Protein AF-A0A433KYL2-F1 (afdb_monomer)

pLDDT: mean 79.95, std 13.28, range [42.38, 95.5]

Secondary structure (DSSP, 8-state):
--HHHHHHHHHHH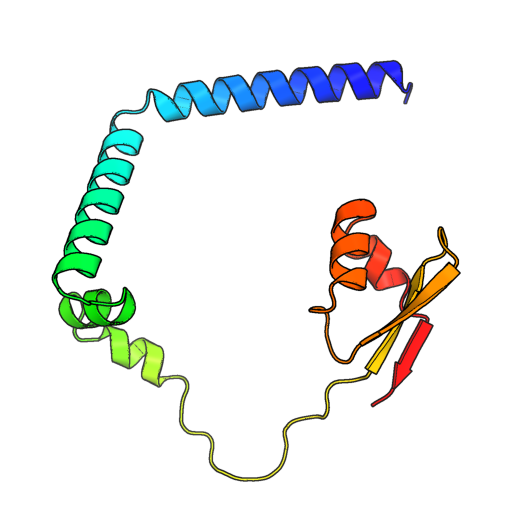HHHHHHHHHHHHT-HHHHHHHHHHHHHHHHHHHTT--HHHHHHHH-TTHHHHHHTT----S-S---PPPEEEEE-TTT--EEEESSS--HHHHHHHHHH-HHHHHHTEEEEE-

InterPro domains:
  IPR035616 MvaT, DNA-binding domain [PF22055] (84-120)
  IPR035616 MvaT, DNA-binding domain [cd16170] (81-122)

Structure (mmCIF, N/CA/C/O backbone):
data_AF-A0A433KYL2-F1
#
_entry.id   AF-A0A433KYL2-F1
#
loop_
_atom_site.group_PDB
_atom_site.id
_atom_site.type_symbol
_atom_site.label_atom_id
_atom_site.label_alt_id
_atom_site.label_comp_id
_atom_site.label_asym_id
_atom_site.label_entity_id
_atom_site.label_seq_id
_atom_site.pdbx_PDB_ins_code
_atom_site.Cartn_x
_atom_site.Cartn_y
_atom_site.Cartn_z
_atom_site.occupancy
_atom_site.B_iso_or_equiv
_atom_site.auth_seq_id
_atom_site.auth_comp_id
_atom_site.auth_asym_id
_atom_site.auth_atom_id
_atom_site.pdbx_PDB_model_num
ATOM 1 N N . MET A 1 1 ? -22.455 -7.048 24.393 1.00 59.34 1 MET A N 1
AT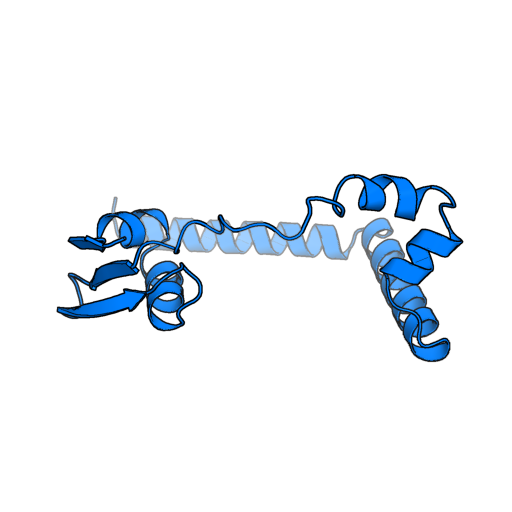OM 2 C CA . MET A 1 1 ? -22.519 -5.567 24.330 1.00 59.34 1 MET A CA 1
ATOM 3 C C . MET A 1 1 ? -23.819 -5.162 23.652 1.00 59.34 1 MET A C 1
ATOM 5 O O . MET A 1 1 ? -24.267 -5.896 22.782 1.00 59.34 1 MET A O 1
ATOM 9 N N . SER A 1 2 ? -24.440 -4.048 24.053 1.00 89.31 2 SER A N 1
ATOM 10 C CA . SER A 1 2 ? -25.682 -3.566 23.426 1.00 89.31 2 SER A CA 1
ATOM 11 C C . SER A 1 2 ? -25.431 -3.117 21.978 1.00 89.31 2 SER A C 1
ATOM 13 O O . SER A 1 2 ? -24.404 -2.500 21.696 1.00 89.31 2 SER A O 1
ATOM 15 N N . ILE A 1 3 ? -26.374 -3.394 21.070 1.00 91.00 3 ILE A N 1
ATOM 16 C CA . ILE A 1 3 ? -26.329 -2.980 19.651 1.00 91.00 3 ILE A CA 1
ATOM 17 C C . ILE A 1 3 ? -26.143 -1.461 19.531 1.00 91.00 3 ILE A C 1
ATOM 19 O O . ILE A 1 3 ? -25.385 -0.981 18.692 1.00 91.00 3 ILE A O 1
ATOM 23 N N . ILE A 1 4 ? -26.778 -0.705 20.428 1.00 90.44 4 ILE A N 1
ATOM 24 C CA . ILE A 1 4 ? -26.666 0.755 20.488 1.00 90.44 4 ILE A CA 1
ATOM 25 C C . ILE A 1 4 ? -25.232 1.175 20.833 1.00 90.44 4 ILE A C 1
ATOM 27 O O . ILE A 1 4 ? -24.692 2.084 20.209 1.00 90.44 4 ILE A O 1
ATOM 31 N N . SER A 1 5 ? -24.588 0.491 21.783 1.00 89.44 5 SER A N 1
ATOM 32 C CA . SER A 1 5 ? -23.192 0.758 22.143 1.00 89.44 5 SER A CA 1
ATOM 33 C C . SER A 1 5 ? -22.253 0.485 20.967 1.00 89.44 5 SER A C 1
ATOM 35 O O . SER A 1 5 ? -21.382 1.303 20.689 1.00 89.44 5 SER A O 1
ATOM 37 N N . ASN A 1 6 ? -22.474 -0.609 20.229 1.00 91.06 6 ASN A N 1
ATOM 38 C CA . ASN A 1 6 ? -21.681 -0.931 19.041 1.00 91.06 6 ASN A CA 1
ATOM 39 C C . ASN A 1 6 ? -21.857 0.119 17.928 1.00 91.06 6 ASN A C 1
ATOM 41 O O . ASN A 1 6 ? -20.876 0.583 17.354 1.00 91.06 6 ASN A O 1
ATOM 45 N N . TYR A 1 7 ? -23.092 0.561 17.672 1.00 93.06 7 TYR A N 1
ATOM 46 C CA . TYR A 1 7 ? -23.377 1.617 16.697 1.00 93.06 7 TYR A CA 1
ATOM 47 C C . TYR A 1 7 ? -22.701 2.950 17.058 1.00 93.06 7 TYR A C 1
ATOM 49 O O . TYR A 1 7 ? -22.120 3.611 16.195 1.00 93.06 7 TYR A O 1
ATOM 57 N N . ILE A 1 8 ? -22.735 3.341 18.337 1.00 94.06 8 ILE A N 1
ATOM 58 C CA . ILE A 1 8 ? -22.078 4.564 18.819 1.00 94.06 8 ILE A CA 1
ATOM 59 C C . ILE A 1 8 ? -20.557 4.463 18.659 1.00 94.06 8 ILE A C 1
ATOM 61 O O . ILE A 1 8 ? -19.937 5.407 18.167 1.00 94.06 8 ILE A O 1
ATOM 65 N N . GLU A 1 9 ? -19.966 3.321 19.010 1.00 93.94 9 GLU A N 1
ATOM 66 C CA . GLU A 1 9 ? -18.530 3.076 18.853 1.00 93.94 9 GLU A CA 1
ATOM 67 C C . GLU A 1 9 ? -18.102 3.168 17.381 1.00 93.94 9 GLU A C 1
ATOM 69 O O . GLU A 1 9 ? -17.178 3.911 17.043 1.00 93.94 9 GLU A O 1
ATOM 74 N N . LYS A 1 10 ? -18.832 2.505 16.475 1.00 94.00 10 LYS A N 1
ATOM 75 C CA . LYS A 1 10 ? -18.576 2.566 15.027 1.00 94.00 10 LYS A CA 1
ATOM 76 C C . LYS A 1 10 ? -18.681 3.993 14.491 1.00 94.00 10 LYS A C 1
ATOM 78 O O . LYS A 1 10 ? -17.839 4.423 13.702 1.00 94.00 10 LYS A O 1
ATOM 83 N N . LYS A 1 11 ? -19.669 4.764 14.954 1.00 94.31 11 LYS A N 1
ATOM 84 C CA . LYS A 1 11 ? -19.830 6.175 14.575 1.00 94.31 11 LYS A CA 1
ATOM 85 C C . LYS A 1 11 ? -18.657 7.038 15.052 1.00 94.31 11 LYS A C 1
ATOM 87 O O . LYS A 1 11 ? -18.219 7.929 14.325 1.00 94.31 11 LYS A O 1
ATOM 92 N N . GLN A 1 12 ? -18.127 6.777 16.247 1.00 93.69 12 GLN A N 1
ATOM 93 C CA . GLN A 1 12 ? -16.939 7.467 16.758 1.00 93.69 12 GLN A CA 1
ATOM 94 C C . GLN A 1 12 ? -15.676 7.100 15.970 1.00 93.69 12 GLN A C 1
ATOM 96 O O . GLN A 1 12 ? -14.906 7.993 15.618 1.00 93.69 12 GLN A O 1
ATOM 101 N N . GLN A 1 13 ? -15.489 5.820 15.636 1.00 93.94 13 GLN A N 1
ATOM 102 C CA . GLN A 1 13 ? -14.373 5.358 14.802 1.00 93.94 13 GLN A CA 1
ATOM 103 C C . GLN A 1 13 ? -14.388 6.016 13.420 1.00 93.94 13 GLN A C 1
ATOM 105 O O . GLN A 1 13 ? -13.358 6.509 12.966 1.00 93.94 13 GLN A O 1
ATOM 110 N N . LEU A 1 14 ? -15.560 6.098 12.785 1.00 95.50 14 LEU A N 1
ATOM 111 C CA . LEU A 1 14 ? -15.717 6.754 11.486 1.00 95.50 14 LEU A CA 1
ATOM 112 C C . LEU A 1 14 ? -15.315 8.232 11.570 1.00 95.50 14 LEU A C 1
ATOM 114 O O . LEU A 1 14 ? -14.524 8.708 10.760 1.00 95.50 14 LEU A O 1
ATOM 118 N N . LYS A 1 15 ? -15.775 8.938 12.610 1.00 94.69 15 LYS A N 1
ATOM 119 C CA . LYS A 1 15 ? -15.404 10.340 12.838 1.00 94.69 15 LYS A CA 1
ATOM 120 C C . LYS A 1 15 ? -13.895 10.517 13.045 1.00 94.69 15 LYS A C 1
ATOM 122 O O . LYS A 1 15 ? -13.327 11.484 12.544 1.00 94.69 15 LYS A O 1
ATOM 127 N N . LYS A 1 16 ? -13.246 9.593 13.759 1.00 92.88 16 LYS A N 1
ATOM 128 C CA . LYS A 1 16 ? -11.795 9.615 13.981 1.00 92.88 16 LYS A CA 1
ATOM 129 C C . LYS A 1 16 ? -11.024 9.425 12.672 1.00 92.88 16 LYS A C 1
ATOM 131 O O . LYS A 1 16 ? -10.177 10.252 12.355 1.00 92.88 16 LYS A O 1
ATOM 136 N N . LEU A 1 17 ? -11.374 8.407 11.885 1.00 93.44 17 LEU A N 1
ATOM 137 C CA . LEU A 1 17 ? -10.758 8.154 10.577 1.00 93.44 17 LEU A CA 1
ATOM 138 C C . LEU A 1 17 ? -10.934 9.340 9.625 1.00 93.44 17 LEU A C 1
ATOM 140 O O . LEU A 1 17 ? -10.011 9.703 8.904 1.00 93.44 17 LEU A O 1
ATOM 144 N N . GLN A 1 18 ? -12.102 9.982 9.646 1.00 91.06 18 GLN A N 1
ATOM 145 C CA . GLN A 1 18 ? -12.356 11.160 8.824 1.00 91.06 18 GLN A CA 1
ATOM 146 C C . GLN A 1 18 ? -11.461 12.346 9.220 1.00 91.06 18 GLN A C 1
ATOM 148 O O . GLN A 1 18 ? -10.947 13.039 8.344 1.00 91.06 18 GLN A O 1
ATOM 153 N N . ALA A 1 19 ? -11.233 12.556 10.520 1.00 91.00 19 ALA A N 1
ATOM 154 C CA . ALA A 1 19 ? -10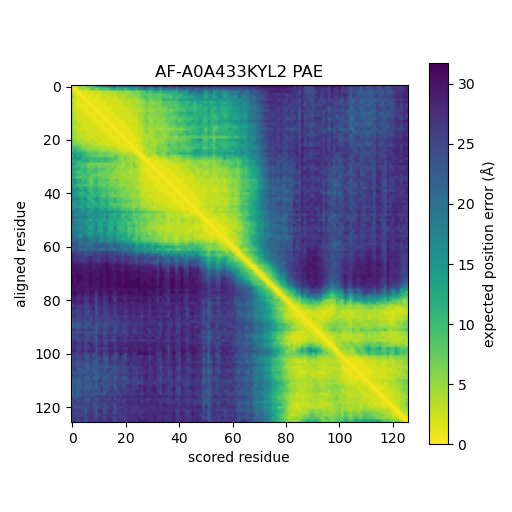.309 13.580 11.004 1.00 91.00 19 ALA A CA 1
ATOM 155 C C . ALA A 1 19 ? -8.849 13.266 10.630 1.00 91.00 19 ALA A C 1
ATOM 157 O O . ALA A 1 19 ? -8.122 14.162 10.208 1.00 91.00 19 ALA A O 1
ATOM 158 N N . GLU A 1 20 ? -8.430 12.001 10.727 1.00 88.56 20 GLU A N 1
ATOM 159 C CA . GLU A 1 20 ? -7.096 11.556 10.298 1.00 88.56 20 GLU A CA 1
ATOM 160 C C . GLU A 1 20 ? -6.884 11.770 8.792 1.00 88.56 20 GLU A C 1
ATOM 162 O O . GLU A 1 20 ? -5.851 12.301 8.387 1.00 88.56 20 GLU A O 1
ATOM 167 N N . LEU A 1 21 ? -7.883 11.453 7.961 1.00 86.38 21 LEU A N 1
ATOM 168 C CA . LEU A 1 21 ? -7.834 11.721 6.521 1.00 86.38 21 LEU A CA 1
ATOM 169 C C . LEU A 1 21 ? -7.723 13.216 6.211 1.00 86.38 21 LEU A C 1
ATOM 171 O O . LEU A 1 21 ? -6.930 13.597 5.355 1.00 86.38 21 LEU A O 1
ATOM 175 N N . GLN A 1 22 ? -8.470 14.073 6.913 1.00 85.25 22 GLN A N 1
ATOM 176 C CA . GLN A 1 22 ? -8.357 15.525 6.737 1.00 85.25 22 GLN A CA 1
ATOM 177 C C . GLN A 1 22 ? -6.985 16.057 7.167 1.00 85.25 22 GLN A C 1
ATOM 179 O O . GLN A 1 22 ? -6.433 16.936 6.507 1.00 85.25 22 GLN A O 1
ATOM 184 N N . ALA A 1 23 ? -6.414 15.523 8.248 1.00 85.00 23 ALA A N 1
ATOM 185 C CA . ALA A 1 23 ? -5.067 15.881 8.678 1.00 85.00 23 ALA A CA 1
ATOM 186 C C . ALA A 1 23 ? -4.016 15.474 7.633 1.00 85.00 23 ALA A C 1
ATOM 188 O O . ALA A 1 23 ? -3.148 16.278 7.297 1.00 85.00 23 ALA A O 1
ATOM 189 N N . LEU A 1 24 ? -4.138 14.270 7.064 1.00 79.50 24 LEU A N 1
ATOM 190 C CA . LEU A 1 24 ? -3.276 13.801 5.979 1.00 79.50 24 LEU A CA 1
ATOM 191 C C . LEU A 1 24 ? -3.43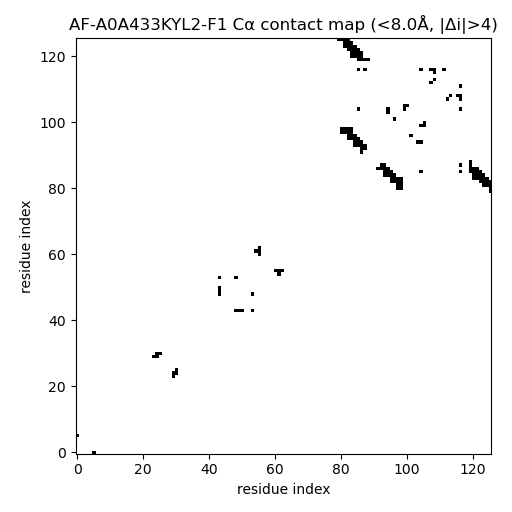7 14.647 4.710 1.00 79.50 24 LEU A C 1
ATOM 193 O O . LEU A 1 24 ? -2.441 15.020 4.104 1.00 79.50 24 LEU A O 1
ATOM 197 N N . GLN A 1 25 ? -4.663 15.018 4.337 1.00 76.94 25 GLN A N 1
ATOM 198 C CA . GLN A 1 25 ? -4.933 15.844 3.154 1.00 76.94 25 GLN A CA 1
ATOM 199 C C . GLN A 1 25 ? -4.309 17.249 3.244 1.00 76.94 25 GLN A C 1
ATOM 201 O O . GLN A 1 25 ? -3.924 17.823 2.223 1.00 76.94 25 GLN A O 1
ATOM 206 N N . ASN A 1 26 ? -4.196 17.796 4.457 1.00 77.81 26 ASN A N 1
ATOM 207 C CA . ASN A 1 26 ? -3.539 19.079 4.711 1.00 77.81 26 ASN A CA 1
ATOM 208 C C . ASN A 1 26 ? -2.011 18.964 4.831 1.00 77.81 26 ASN A C 1
ATOM 210 O O . ASN A 1 26 ? -1.332 19.987 4.947 1.00 77.81 26 ASN A O 1
ATOM 214 N N . ASN A 1 27 ? -1.455 17.749 4.810 1.00 88.81 27 ASN A N 1
ATOM 215 C CA . ASN A 1 27 ? -0.015 17.564 4.814 1.00 88.81 27 ASN A CA 1
ATOM 216 C C . ASN A 1 27 ? 0.558 17.927 3.433 1.00 88.81 27 ASN A C 1
ATOM 218 O O . ASN A 1 27 ? 0.255 17.289 2.424 1.00 88.81 27 ASN A O 1
ATOM 222 N N . LYS A 1 28 ? 1.417 18.950 3.403 1.00 83.19 28 LYS A N 1
ATOM 223 C CA . LYS A 1 28 ? 2.100 19.408 2.187 1.00 83.19 28 LYS A CA 1
ATOM 224 C C . LYS A 1 28 ? 2.999 18.332 1.577 1.00 83.19 28 LYS A C 1
ATOM 226 O O . LYS A 1 28 ? 3.079 18.264 0.357 1.00 83.19 28 LYS A O 1
ATOM 231 N N . GLU A 1 29 ? 3.617 17.474 2.390 1.00 86.75 29 GLU A N 1
ATOM 232 C CA . GLU A 1 29 ? 4.425 16.354 1.888 1.00 86.75 29 GLU A CA 1
ATOM 233 C C . GLU A 1 29 ? 3.556 15.361 1.107 1.00 86.75 29 GLU A C 1
ATOM 235 O O . GLU A 1 29 ? 3.926 14.943 0.016 1.00 86.75 29 GLU A O 1
ATOM 240 N N . LEU A 1 30 ? 2.345 15.053 1.594 1.00 82.50 30 LEU A N 1
ATOM 241 C CA . LEU A 1 30 ? 1.424 14.166 0.875 1.00 82.50 30 LEU A CA 1
ATOM 242 C C . LEU A 1 30 ? 1.000 14.765 -0.471 1.00 82.50 30 LEU A C 1
ATOM 244 O O . LEU A 1 30 ? 0.900 14.048 -1.464 1.00 82.50 30 LEU A O 1
ATOM 248 N N . GLN A 1 31 ? 0.747 16.074 -0.512 1.00 83.94 31 GLN A N 1
ATOM 249 C CA . GLN A 1 31 ? 0.404 16.767 -1.755 1.00 83.94 31 GLN A CA 1
ATOM 250 C C . GLN A 1 31 ? 1.556 16.714 -2.767 1.00 83.94 31 GLN A C 1
ATOM 252 O O . GLN A 1 31 ? 1.311 16.455 -3.942 1.00 83.94 31 GLN A O 1
ATOM 257 N N . GLN A 1 32 ? 2.798 16.895 -2.311 1.00 89.31 32 GLN A N 1
ATOM 258 C CA . GLN A 1 32 ? 3.990 16.787 -3.157 1.00 89.31 32 GLN A CA 1
ATOM 259 C C . GLN A 1 32 ? 4.193 15.365 -3.695 1.00 89.31 32 GLN A C 1
ATOM 261 O O . GLN A 1 32 ? 4.439 15.198 -4.887 1.00 89.31 32 GLN A O 1
ATOM 266 N N . GLU A 1 33 ? 4.021 14.338 -2.860 1.00 89.56 33 GLU A N 1
ATOM 267 C CA . GLU A 1 33 ? 4.108 12.932 -3.281 1.00 89.56 33 GLU A CA 1
ATOM 268 C C . GLU A 1 33 ? 3.028 12.565 -4.313 1.00 89.56 33 GLU A C 1
ATOM 270 O O . GLU A 1 33 ? 3.292 11.855 -5.288 1.00 89.56 33 GLU A O 1
ATOM 275 N N . LEU A 1 34 ? 1.801 13.071 -4.137 1.00 88.19 34 LEU A N 1
ATOM 276 C CA . LEU A 1 34 ? 0.719 12.883 -5.106 1.00 88.19 34 LEU A CA 1
ATOM 277 C C . LEU A 1 34 ? 1.017 13.582 -6.436 1.00 88.19 34 LEU A C 1
ATOM 279 O O . LEU A 1 34 ? 0.833 12.974 -7.489 1.00 88.19 34 LEU A O 1
ATOM 283 N N . GLU A 1 35 ? 1.507 14.822 -6.397 1.00 91.94 35 GLU A N 1
ATOM 284 C CA . GLU A 1 35 ? 1.892 15.556 -7.604 1.00 91.94 35 GLU A CA 1
ATOM 285 C C . GLU A 1 35 ? 3.028 14.846 -8.350 1.00 91.94 35 GLU A C 1
ATOM 287 O O . GLU A 1 35 ? 2.937 14.647 -9.563 1.00 91.94 35 GLU A O 1
ATOM 292 N N . PHE A 1 36 ? 4.054 14.388 -7.629 1.00 93.62 36 PHE A N 1
ATOM 293 C CA . PHE A 1 36 ? 5.145 13.602 -8.199 1.00 93.62 36 PHE A CA 1
ATOM 294 C C . PHE A 1 36 ? 4.627 12.326 -8.872 1.00 93.62 36 PHE A C 1
ATOM 296 O O . PHE A 1 36 ? 4.977 12.043 -10.020 1.00 93.62 36 PHE A O 1
ATOM 303 N N . LYS A 1 37 ? 3.747 11.574 -8.199 1.00 91.31 37 LYS A N 1
ATOM 304 C CA . LYS A 1 37 ? 3.126 10.368 -8.761 1.00 91.31 37 LYS A CA 1
ATOM 305 C C . LYS A 1 37 ? 2.350 10.674 -10.044 1.00 91.31 37 LYS A C 1
ATOM 307 O O . LYS A 1 37 ? 2.476 9.928 -11.016 1.00 91.31 37 LYS A O 1
ATOM 312 N N . ASP A 1 38 ? 1.548 11.734 -10.054 1.00 91.25 38 ASP A N 1
ATOM 313 C CA . ASP A 1 38 ? 0.741 12.110 -11.216 1.00 91.25 38 ASP A CA 1
ATOM 314 C C . ASP A 1 38 ? 1.617 12.558 -12.392 1.00 91.25 38 ASP A C 1
ATOM 316 O O . ASP A 1 38 ? 1.374 12.159 -13.535 1.00 91.25 38 ASP A O 1
ATOM 320 N N . GLN A 1 39 ? 2.667 13.339 -12.130 1.00 93.56 39 GLN A N 1
ATOM 321 C CA . GLN A 1 39 ? 3.645 13.737 -13.144 1.00 93.56 39 GLN A CA 1
ATOM 322 C C . GLN A 1 39 ? 4.396 12.526 -13.707 1.00 93.56 39 GLN A C 1
ATOM 324 O O . GLN A 1 39 ? 4.507 12.389 -14.926 1.00 93.56 39 GLN A O 1
ATOM 329 N N . LEU A 1 40 ? 4.841 11.607 -12.847 1.00 91.62 40 LEU A N 1
ATOM 330 C CA . LEU A 1 40 ? 5.502 10.374 -13.266 1.00 91.62 40 LEU A CA 1
ATOM 331 C C . LEU A 1 40 ? 4.571 9.502 -14.116 1.00 91.62 40 LEU A C 1
ATOM 333 O O . LEU A 1 40 ? 4.986 9.007 -15.158 1.00 91.62 40 LEU A O 1
ATOM 337 N N . ALA A 1 41 ? 3.305 9.342 -13.723 1.00 89.12 41 ALA A N 1
ATOM 338 C CA . ALA A 1 41 ? 2.329 8.568 -14.488 1.00 89.12 41 ALA A CA 1
ATOM 339 C C . ALA A 1 41 ? 2.055 9.177 -15.875 1.00 89.12 41 ALA A C 1
ATOM 341 O O . ALA A 1 41 ? 1.939 8.444 -16.863 1.00 89.12 41 ALA A O 1
ATOM 342 N N . ARG A 1 42 ? 1.991 10.512 -15.971 1.00 92.56 42 ARG A N 1
ATOM 343 C CA . ARG A 1 42 ? 1.888 11.220 -17.257 1.00 92.56 42 ARG A CA 1
ATOM 344 C C . ARG A 1 42 ? 3.118 10.977 -18.122 1.00 92.56 42 ARG A C 1
ATOM 346 O O . ARG A 1 42 ? 2.955 10.572 -19.267 1.00 92.56 42 ARG A O 1
ATOM 353 N N . LEU A 1 43 ? 4.316 11.128 -17.557 1.00 92.75 43 LEU A N 1
ATOM 354 C CA . LEU A 1 43 ? 5.578 10.883 -18.256 1.00 92.75 43 LEU A CA 1
ATOM 355 C C . LEU A 1 43 ? 5.665 9.433 -18.754 1.00 92.75 43 LEU A C 1
ATOM 357 O O . LEU A 1 43 ? 5.985 9.169 -19.908 1.00 92.75 43 LEU A O 1
ATOM 361 N N . MET A 1 44 ? 5.303 8.472 -17.909 1.00 91.50 44 MET A N 1
ATOM 362 C CA . MET A 1 44 ? 5.235 7.063 -18.286 1.00 91.50 44 MET A CA 1
ATOM 363 C C . MET A 1 44 ? 4.275 6.821 -19.453 1.00 91.50 44 MET A C 1
ATOM 365 O O . MET A 1 44 ? 4.595 6.062 -20.361 1.00 91.50 44 MET A O 1
ATOM 369 N N . THR A 1 45 ? 3.119 7.483 -19.454 1.00 92.25 45 THR A N 1
ATOM 370 C CA . THR A 1 45 ? 2.127 7.350 -20.528 1.00 92.25 45 THR A CA 1
ATOM 371 C C . THR A 1 45 ? 2.619 7.982 -21.831 1.00 92.25 45 THR A C 1
ATOM 373 O O . THR A 1 45 ? 2.497 7.365 -22.885 1.00 92.25 45 THR A O 1
ATOM 376 N N . GLU A 1 46 ? 3.213 9.174 -21.763 1.00 93.12 46 GLU A N 1
ATOM 377 C CA . GLU A 1 46 ? 3.740 9.911 -22.918 1.00 93.12 46 GLU A CA 1
ATOM 378 C C . GLU A 1 46 ? 4.855 9.141 -23.636 1.00 93.12 46 GLU A C 1
ATOM 380 O O . GLU A 1 46 ? 4.866 9.049 -24.862 1.00 93.12 46 GLU A O 1
ATOM 385 N N . TYR A 1 47 ? 5.748 8.513 -22.870 1.00 90.94 47 TYR A N 1
ATOM 386 C CA . TYR A 1 47 ? 6.863 7.730 -23.405 1.00 90.94 47 TYR A CA 1
ATOM 387 C C . TYR A 1 47 ? 6.549 6.231 -23.547 1.00 90.94 47 TYR A C 1
ATOM 389 O O . TYR A 1 47 ? 7.432 5.449 -23.906 1.00 90.94 47 TYR A O 1
ATOM 397 N N . GLY A 1 48 ? 5.310 5.812 -23.261 1.00 88.94 48 GLY A N 1
ATOM 398 C CA . GLY A 1 48 ? 4.875 4.415 -23.347 1.00 88.94 48 GLY A CA 1
ATOM 399 C C . GLY A 1 48 ? 5.655 3.458 -22.437 1.00 88.94 48 GLY A C 1
ATOM 400 O O . GLY A 1 48 ? 5.835 2.295 -22.790 1.00 88.94 48 GLY A O 1
ATOM 401 N N . LYS A 1 49 ? 6.149 3.945 -21.295 1.00 88.06 49 LYS A N 1
ATOM 402 C CA . LYS A 1 49 ? 6.978 3.193 -20.348 1.00 88.06 49 LYS A CA 1
ATOM 403 C C . LYS A 1 49 ? 6.154 2.566 -19.237 1.00 88.06 49 LYS A C 1
ATOM 405 O O . LYS A 1 49 ? 5.319 3.217 -18.614 1.00 88.06 49 LYS A O 1
ATOM 410 N N . ILE A 1 50 ? 6.439 1.304 -18.930 1.00 85.38 50 ILE A N 1
ATOM 411 C CA . ILE A 1 50 ? 5.871 0.623 -17.757 1.00 85.38 50 ILE A CA 1
ATOM 412 C C . ILE A 1 50 ? 6.750 0.832 -16.519 1.00 85.38 50 ILE A C 1
ATOM 414 O O . ILE A 1 50 ? 7.951 1.065 -16.633 1.00 85.38 50 ILE A O 1
ATOM 418 N N . SER A 1 51 ? 6.180 0.701 -15.313 1.00 84.44 51 SER A N 1
ATOM 419 C CA . SER A 1 51 ? 6.899 0.986 -14.055 1.00 84.44 51 SER A CA 1
ATOM 420 C C . SER A 1 51 ? 8.205 0.198 -13.936 1.00 84.44 51 SER A C 1
ATOM 422 O O . SER A 1 51 ? 9.193 0.715 -13.434 1.00 84.44 51 SER A O 1
ATOM 424 N N . ARG A 1 52 ? 8.218 -1.042 -14.450 1.00 82.31 52 ARG A N 1
ATOM 425 C CA . ARG A 1 52 ? 9.412 -1.892 -14.504 1.00 82.31 52 ARG A CA 1
ATOM 426 C C . ARG A 1 52 ? 10.534 -1.265 -15.329 1.00 82.31 52 ARG A C 1
ATOM 428 O O . ARG A 1 52 ? 11.654 -1.232 -14.846 1.00 82.31 52 ARG A O 1
ATOM 435 N N . GLU A 1 53 ? 10.228 -0.759 -16.522 1.00 81.56 53 GLU A N 1
ATOM 436 C CA . GLU A 1 53 ? 11.231 -0.127 -17.386 1.00 81.56 53 GLU A CA 1
ATOM 437 C C . GLU A 1 53 ? 11.789 1.143 -16.742 1.00 81.56 53 GLU A C 1
ATOM 439 O O . GLU A 1 53 ? 12.985 1.392 -16.818 1.00 81.56 53 GLU A O 1
ATOM 444 N N . VAL A 1 54 ? 10.945 1.933 -16.067 1.00 85.75 54 VAL A N 1
ATOM 445 C CA . VAL A 1 54 ? 11.404 3.112 -15.316 1.00 85.75 54 VAL A CA 1
ATOM 446 C C . VAL A 1 54 ? 12.377 2.701 -14.209 1.00 85.75 54 VAL A C 1
ATOM 448 O O . VAL A 1 54 ? 13.424 3.322 -14.054 1.00 85.75 54 VAL A O 1
ATOM 451 N N . CYS A 1 55 ? 12.080 1.628 -13.473 1.00 86.44 55 CYS A N 1
ATOM 452 C CA . CYS A 1 55 ? 12.992 1.106 -12.459 1.00 86.44 55 CYS A CA 1
ATOM 453 C C . CYS A 1 55 ? 14.302 0.559 -13.051 1.00 86.44 55 CYS A C 1
ATOM 455 O O . CYS A 1 55 ? 15.347 0.776 -12.455 1.00 86.44 55 CYS A O 1
ATOM 457 N N . GLU A 1 56 ? 14.271 -0.099 -14.214 1.00 85.94 56 GLU A N 1
ATOM 458 C CA . GLU A 1 56 ? 15.481 -0.569 -14.914 1.00 85.94 56 GLU A CA 1
ATOM 459 C C . GLU A 1 56 ? 16.353 0.583 -15.435 1.00 85.94 56 GLU A C 1
ATOM 461 O O . GLU A 1 56 ? 17.572 0.450 -15.498 1.00 85.94 56 GLU A O 1
ATOM 466 N N . ILE A 1 57 ? 15.745 1.719 -15.789 1.00 84.62 57 ILE A N 1
ATOM 467 C CA . ILE A 1 57 ? 16.471 2.934 -16.183 1.00 84.62 57 ILE A CA 1
ATOM 468 C C . ILE A 1 57 ? 17.137 3.596 -14.968 1.00 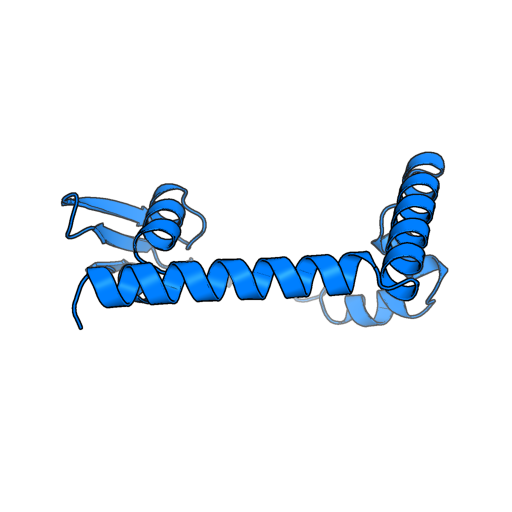84.62 57 ILE A C 1
ATOM 470 O O . ILE A 1 57 ? 18.256 4.092 -15.080 1.00 84.62 57 ILE A O 1
ATOM 474 N N . LEU A 1 58 ? 16.450 3.632 -13.822 1.00 86.06 58 LEU A N 1
ATOM 475 C CA . LEU A 1 58 ? 16.932 4.302 -12.608 1.00 86.06 58 LEU A CA 1
ATOM 476 C C . LEU A 1 58 ? 17.939 3.464 -11.814 1.00 86.06 58 LEU A C 1
ATOM 478 O O . LEU A 1 58 ? 18.864 4.020 -11.225 1.00 86.06 58 LEU A O 1
ATOM 482 N N . ASP A 1 59 ? 17.762 2.146 -11.788 1.00 82.81 59 ASP A N 1
ATOM 483 C CA . ASP A 1 59 ? 18.643 1.215 -11.094 1.00 82.81 59 ASP A CA 1
ATOM 484 C C . ASP A 1 59 ? 19.144 0.132 -12.070 1.00 82.81 59 ASP A C 1
ATOM 486 O O . ASP A 1 59 ? 18.398 -0.789 -12.425 1.00 82.81 59 ASP A O 1
ATOM 490 N N . PRO A 1 60 ? 20.433 0.190 -12.467 1.00 76.44 60 PRO A N 1
ATOM 491 C CA . PRO A 1 60 ? 21.057 -0.799 -13.346 1.00 76.44 60 PRO A CA 1
ATOM 492 C C . PRO A 1 60 ? 20.998 -2.239 -12.814 1.00 76.44 60 PRO A C 1
ATOM 494 O O . PRO A 1 60 ? 21.105 -3.187 -13.591 1.00 76.44 60 PRO A O 1
ATOM 497 N N . ASN A 1 61 ? 20.825 -2.423 -11.499 1.00 73.62 61 ASN A N 1
ATOM 498 C CA . ASN A 1 61 ? 20.716 -3.728 -10.846 1.00 73.62 61 ASN A CA 1
ATOM 499 C C . ASN A 1 61 ? 19.264 -4.149 -10.566 1.00 73.62 61 A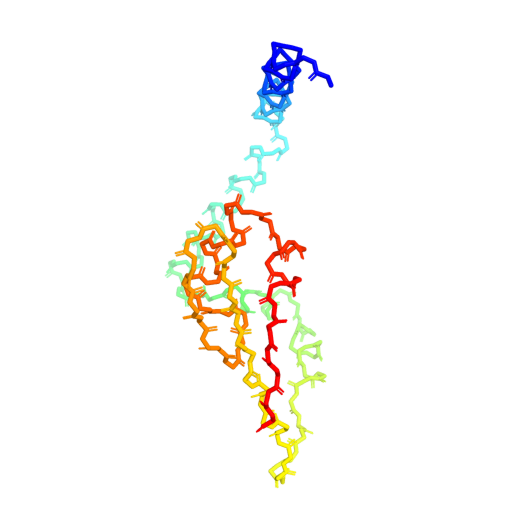SN A C 1
ATOM 501 O O . ASN A 1 61 ? 19.041 -5.239 -10.026 1.00 73.62 61 ASN A O 1
ATOM 505 N N . TYR A 1 62 ? 18.262 -3.359 -10.967 1.00 71.44 62 TYR A N 1
ATOM 506 C CA . TYR A 1 62 ? 16.852 -3.679 -10.728 1.00 71.44 62 TYR A CA 1
ATOM 507 C C . TYR A 1 62 ? 16.454 -5.036 -11.329 1.00 71.44 62 TYR A C 1
ATOM 509 O O . TYR A 1 62 ? 15.727 -5.827 -10.718 1.00 71.44 62 TYR A O 1
ATOM 517 N N . SER A 1 63 ? 16.997 -5.364 -12.507 1.00 61.28 63 SER A N 1
ATOM 518 C CA . SER A 1 63 ? 16.768 -6.663 -13.144 1.00 61.28 63 SER A CA 1
ATOM 519 C C . SER A 1 63 ? 17.555 -7.801 -12.476 1.00 61.28 63 SER A C 1
ATOM 521 O O . SER A 1 63 ? 17.091 -8.942 -12.492 1.00 61.28 63 SER A O 1
ATOM 523 N N . ALA A 1 64 ? 18.688 -7.527 -11.817 1.00 57.78 64 ALA A N 1
ATOM 524 C CA . ALA A 1 64 ? 19.470 -8.533 -11.093 1.00 57.78 64 ALA A CA 1
ATOM 525 C C . ALA A 1 64 ? 18.714 -9.048 -9.854 1.00 57.78 64 ALA A C 1
ATOM 527 O O . ALA A 1 64 ? 18.716 -10.251 -9.583 1.00 57.78 64 ALA A O 1
ATOM 528 N N . ALA A 1 65 ? 17.956 -8.179 -9.175 1.00 54.19 65 ALA A N 1
ATOM 529 C CA . ALA A 1 65 ? 17.041 -8.576 -8.102 1.00 54.19 65 ALA A CA 1
ATOM 530 C C . ALA A 1 65 ? 15.851 -9.419 -8.614 1.00 54.19 65 ALA A C 1
ATOM 532 O O . ALA A 1 65 ? 15.382 -10.329 -7.925 1.00 54.19 65 ALA A O 1
ATOM 533 N N . ALA A 1 66 ? 15.384 -9.178 -9.846 1.00 53.56 66 ALA A N 1
ATOM 534 C CA . ALA A 1 66 ? 14.352 -9.993 -10.497 1.00 53.56 66 ALA A CA 1
ATOM 535 C C . ALA A 1 66 ? 14.896 -11.316 -11.084 1.00 53.56 66 ALA A C 1
ATOM 537 O O . ALA A 1 66 ? 14.154 -12.295 -11.214 1.00 53.56 66 ALA A O 1
ATOM 538 N N . SER A 1 67 ? 16.195 -11.374 -11.389 1.00 48.62 67 SER A N 1
ATOM 539 C CA . SER A 1 67 ? 16.879 -12.529 -11.990 1.00 48.62 67 SER A CA 1
ATOM 540 C C . SER A 1 67 ? 17.112 -13.685 -11.011 1.00 48.62 67 SER A C 1
ATOM 542 O O . SER A 1 67 ? 17.365 -14.808 -11.438 1.00 48.62 67 SER A O 1
ATOM 544 N N . GLY A 1 68 ? 16.886 -13.480 -9.708 1.00 48.56 68 GLY A N 1
ATOM 545 C CA . GLY A 1 68 ? 16.772 -14.572 -8.731 1.00 48.56 68 GLY A CA 1
ATOM 546 C C . GLY A 1 68 ? 15.537 -15.469 -8.927 1.00 48.56 68 GLY A C 1
ATOM 547 O O . GLY A 1 68 ? 15.384 -16.472 -8.232 1.00 48.56 68 GLY A O 1
ATOM 548 N N . LYS A 1 69 ? 14.631 -15.137 -9.861 1.00 52.69 69 LYS A N 1
ATOM 549 C CA . LYS A 1 69 ? 13.448 -15.948 -10.180 1.00 52.69 69 LYS A CA 1
ATOM 550 C C . LYS A 1 69 ? 13.203 -16.052 -11.683 1.00 52.69 69 LYS A C 1
ATOM 552 O O . LYS A 1 69 ? 12.155 -15.622 -12.154 1.00 52.69 69 LYS A O 1
ATOM 557 N N . LYS A 1 70 ? 14.116 -16.685 -12.426 1.00 51.44 70 LYS A N 1
ATOM 558 C CA . LYS A 1 70 ? 13.757 -17.567 -13.559 1.00 51.44 70 LYS A CA 1
ATOM 559 C C . LYS A 1 70 ? 14.975 -18.307 -14.118 1.00 51.44 70 LYS A C 1
ATOM 561 O O . LYS A 1 70 ? 15.612 -17.844 -15.049 1.00 51.44 70 LYS A O 1
ATOM 566 N N . ALA A 1 71 ? 15.207 -19.504 -13.586 1.00 49.19 71 ALA A N 1
ATOM 567 C CA . ALA A 1 71 ? 15.592 -20.684 -14.361 1.00 49.19 71 ALA A CA 1
ATOM 568 C C . ALA A 1 71 ? 15.506 -21.920 -13.451 1.00 49.19 71 ALA A C 1
ATOM 570 O O . ALA A 1 71 ? 16.503 -22.365 -12.895 1.00 49.19 71 ALA A O 1
ATOM 571 N N . VAL A 1 72 ? 14.305 -22.484 -13.288 1.00 45.81 72 VAL A N 1
ATOM 572 C CA . VAL A 1 72 ? 14.203 -23.927 -13.040 1.00 45.81 72 VAL A CA 1
ATOM 573 C C . VAL A 1 72 ? 13.506 -24.520 -14.248 1.00 45.81 72 VAL A C 1
ATOM 575 O O . VAL A 1 72 ? 12.365 -24.190 -14.569 1.00 45.81 72 VAL A O 1
ATOM 578 N N . SER A 1 73 ? 14.333 -25.292 -14.934 1.00 42.38 73 SER A N 1
ATOM 579 C CA . SER A 1 73 ? 14.138 -26.157 -16.078 1.00 42.38 73 SER A CA 1
ATOM 580 C C . SER A 1 73 ? 12.744 -26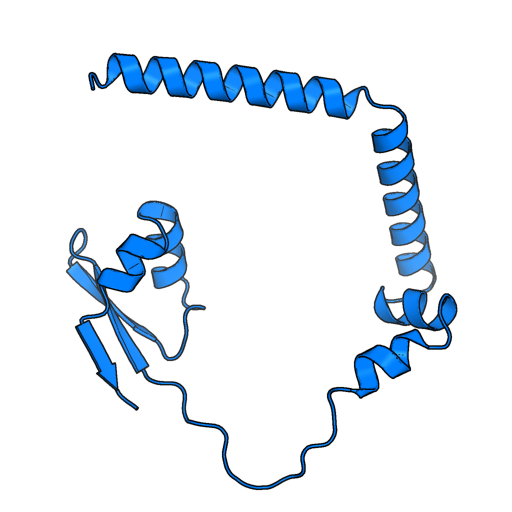.761 -16.260 1.00 42.38 73 SER A C 1
ATOM 582 O O . SER A 1 73 ? 12.026 -27.076 -15.314 1.00 42.38 73 SER A O 1
ATOM 584 N N . LEU A 1 74 ? 12.432 -26.990 -17.533 1.00 49.88 74 LEU A N 1
ATOM 585 C CA . LEU A 1 74 ? 11.416 -27.901 -18.038 1.00 49.88 74 LEU A CA 1
ATOM 586 C C . LEU A 1 74 ? 11.643 -29.322 -17.495 1.00 49.88 74 LEU A C 1
ATOM 588 O O . LEU A 1 74 ? 12.310 -30.113 -18.147 1.00 49.88 74 LEU A O 1
ATOM 592 N N . THR A 1 75 ? 11.060 -29.660 -16.349 1.00 48.03 75 THR A N 1
ATOM 593 C CA . THR A 1 75 ? 10.667 -31.033 -16.001 1.00 48.03 75 THR A CA 1
ATOM 594 C C . THR A 1 75 ? 9.521 -30.993 -14.988 1.00 48.03 75 THR A C 1
ATOM 596 O O . THR A 1 75 ? 9.609 -30.357 -13.944 1.00 48.03 75 THR A O 1
ATOM 599 N N . ASP A 1 76 ? 8.410 -31.611 -15.381 1.00 52.25 76 ASP A N 1
ATOM 600 C CA . ASP A 1 76 ? 7.427 -32.328 -14.562 1.00 52.25 76 ASP A CA 1
ATOM 601 C C . ASP A 1 76 ? 7.420 -32.060 -13.036 1.00 52.25 76 ASP A C 1
ATOM 603 O O . ASP A 1 76 ? 8.363 -32.404 -12.326 1.00 52.25 76 ASP A O 1
ATOM 607 N N . GLY A 1 77 ? 6.334 -31.472 -12.506 1.00 52.94 77 GLY A N 1
ATOM 608 C CA . GLY A 1 77 ? 6.174 -31.348 -11.046 1.00 52.94 77 GLY A CA 1
ATOM 609 C C . GLY A 1 77 ? 5.372 -30.161 -10.507 1.00 52.94 77 GLY A C 1
ATOM 610 O O . GLY A 1 77 ? 5.520 -29.804 -9.337 1.00 52.94 77 GLY A O 1
ATOM 611 N N . ARG A 1 78 ? 4.502 -29.509 -11.293 1.00 55.62 78 ARG A N 1
ATOM 612 C CA . ARG A 1 78 ? 3.558 -28.547 -10.700 1.00 55.62 78 ARG A CA 1
ATOM 613 C C . ARG A 1 78 ? 2.513 -29.347 -9.920 1.00 55.62 78 ARG A C 1
ATOM 615 O O . ARG A 1 78 ? 1.581 -29.853 -10.539 1.00 55.62 78 ARG A O 1
ATOM 622 N N . LYS A 1 79 ? 2.668 -29.463 -8.591 1.00 57.59 79 LYS A N 1
ATOM 623 C CA . LYS A 1 79 ? 1.629 -30.014 -7.698 1.00 57.59 79 LYS A CA 1
ATOM 624 C C . LYS A 1 79 ? 0.269 -29.479 -8.150 1.00 57.59 79 LYS A C 1
ATOM 626 O O . LYS A 1 79 ? 0.057 -28.260 -8.184 1.00 57.59 79 LYS A O 1
ATOM 631 N N . LYS A 1 80 ? -0.604 -30.388 -8.585 1.00 58.91 80 LYS A N 1
ATOM 632 C CA . LYS A 1 80 ? -1.975 -30.071 -8.984 1.00 58.91 80 LYS A CA 1
ATOM 633 C C . LYS A 1 80 ? -2.617 -29.384 -7.778 1.00 58.91 80 LYS A C 1
ATOM 635 O O . LYS A 1 80 ? -2.467 -29.846 -6.653 1.00 58.91 80 LYS A O 1
ATOM 640 N N . ARG A 1 81 ? -3.204 -28.202 -7.975 1.00 66.44 81 ARG A N 1
ATOM 641 C CA . ARG A 1 81 ? -3.818 -27.473 -6.858 1.00 66.44 81 ARG A CA 1
ATOM 642 C C . ARG A 1 81 ? -5.043 -28.253 -6.397 1.00 66.44 81 ARG A C 1
ATOM 644 O O . ARG A 1 81 ? -5.926 -28.502 -7.221 1.00 66.44 81 ARG A O 1
ATOM 651 N N . THR A 1 82 ? -5.077 -28.568 -5.108 1.00 68.81 82 THR A N 1
ATOM 652 C CA . THR A 1 82 ? -6.193 -29.211 -4.416 1.00 68.81 82 THR A CA 1
ATOM 653 C C . THR A 1 82 ? -7.490 -28.451 -4.698 1.00 68.81 82 THR A C 1
ATOM 655 O O . THR A 1 82 ? -7.565 -27.231 -4.521 1.00 68.81 82 THR A O 1
ATOM 658 N N . LEU A 1 83 ? -8.507 -29.166 -5.174 1.00 78.94 83 LEU A N 1
ATOM 659 C CA . LEU A 1 83 ? -9.895 -28.721 -5.168 1.00 78.94 83 LEU A CA 1
ATOM 660 C C . LEU A 1 83 ? -10.342 -28.591 -3.713 1.00 78.94 83 LEU A C 1
ATOM 662 O O . LEU A 1 83 ? -10.316 -29.569 -2.979 1.00 78.94 83 LEU A O 1
ATOM 666 N N . LYS A 1 84 ? -10.763 -27.400 -3.304 1.00 84.00 84 LYS A N 1
ATOM 667 C CA . LYS A 1 84 ? -11.448 -27.156 -2.039 1.00 84.00 84 LYS A CA 1
ATOM 668 C C . LYS A 1 84 ? -12.925 -26.924 -2.319 1.00 84.00 84 LYS A C 1
ATOM 670 O O . LYS A 1 84 ? -13.268 -26.076 -3.147 1.00 84.00 84 LYS A O 1
ATOM 675 N N . VAL A 1 85 ? -13.783 -27.659 -1.628 1.00 85.31 85 VAL A N 1
ATOM 676 C CA . VAL A 1 85 ? -15.234 -27.482 -1.639 1.00 85.31 85 VAL A CA 1
ATOM 677 C C . VAL A 1 85 ? -15.620 -26.688 -0.402 1.00 85.31 85 VAL A C 1
ATOM 679 O O . VAL A 1 85 ? -15.384 -27.123 0.722 1.00 85.31 85 VAL A O 1
ATOM 682 N N . TYR A 1 86 ? -16.202 -25.516 -0.614 1.00 84.88 86 TYR A N 1
ATOM 683 C CA . TYR A 1 86 ? -16.718 -24.643 0.432 1.00 84.88 86 TYR A CA 1
ATOM 684 C C . TYR A 1 86 ? -18.233 -24.774 0.496 1.00 84.88 86 TYR A C 1
ATOM 686 O O . TYR A 1 86 ? -18.885 -24.736 -0.547 1.00 84.88 86 TYR A O 1
ATOM 694 N N . LYS A 1 87 ? -18.802 -24.868 1.698 1.00 86.44 87 LYS A N 1
ATOM 695 C CA . LYS A 1 87 ? -20.254 -24.851 1.896 1.00 86.44 87 LYS A CA 1
ATOM 696 C C . LYS A 1 87 ? -20.641 -23.730 2.845 1.00 86.44 87 LYS A C 1
ATOM 698 O O . LYS A 1 87 ? -20.313 -23.781 4.024 1.00 86.44 87 LYS A O 1
ATOM 703 N N . ASN A 1 88 ? -21.363 -22.740 2.333 1.00 84.25 88 ASN A N 1
ATOM 704 C CA . ASN A 1 88 ? -21.840 -21.626 3.138 1.00 84.25 88 ASN A CA 1
ATOM 705 C C . ASN A 1 88 ? -22.983 -22.103 4.070 1.00 84.25 88 ASN A C 1
ATOM 707 O O . ASN A 1 88 ? -24.006 -22.578 3.568 1.00 84.25 88 ASN A O 1
ATOM 711 N N . PRO A 1 89 ? -22.855 -21.987 5.407 1.00 80.19 89 PRO A N 1
ATOM 712 C CA . PRO A 1 89 ? -23.891 -22.400 6.357 1.00 80.19 89 PRO A CA 1
ATOM 713 C C . PRO A 1 89 ? -25.104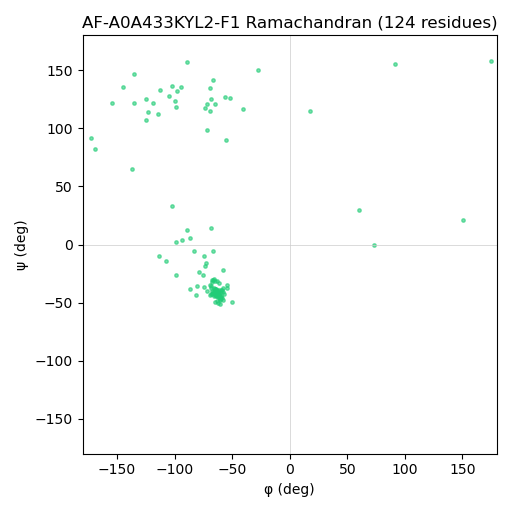 -21.455 6.393 1.00 80.19 89 PRO A C 1
ATOM 715 O O . PRO A 1 89 ? -26.170 -21.855 6.853 1.00 80.19 89 PRO A O 1
ATOM 718 N N . HIS A 1 90 ? -24.965 -20.224 5.897 1.00 73.62 90 HIS A N 1
ATOM 719 C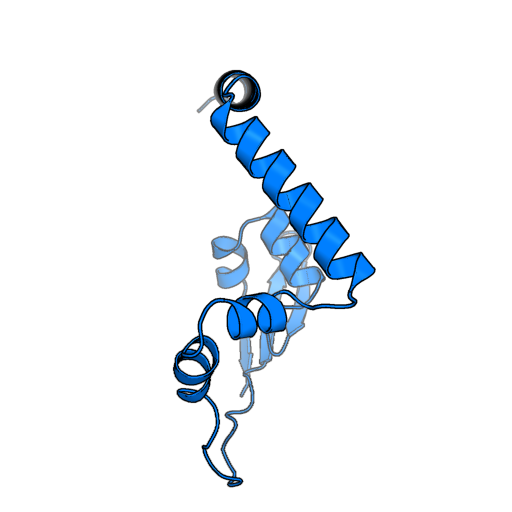 CA . HIS A 1 90 ? -26.021 -19.211 5.882 1.00 73.62 90 HIS A CA 1
ATOM 720 C C . HIS A 1 90 ? -26.929 -19.319 4.656 1.00 73.62 90 HIS A C 1
ATOM 722 O O . HIS A 1 90 ? -28.137 -19.129 4.774 1.00 73.62 90 HIS A O 1
ATOM 728 N N . THR A 1 91 ? -26.367 -19.631 3.485 1.00 79.69 91 THR A N 1
ATOM 729 C CA . THR A 1 91 ? -27.131 -19.731 2.226 1.00 79.69 91 THR A CA 1
ATOM 730 C C . THR A 1 91 ? -27.308 -21.167 1.737 1.00 79.69 91 THR A C 1
ATOM 732 O O . THR A 1 91 ? -28.124 -21.422 0.856 1.00 79.69 91 THR A O 1
ATOM 735 N N . GLY A 1 92 ? -26.552 -22.121 2.288 1.00 78.62 92 GLY A N 1
ATOM 736 C CA . GLY A 1 92 ? -26.519 -23.510 1.824 1.00 78.62 92 GLY A CA 1
ATOM 737 C C . GLY A 1 92 ? -25.784 -23.708 0.493 1.00 78.62 92 GLY A C 1
ATOM 738 O O . GLY A 1 92 ? -25.676 -24.841 0.019 1.00 78.62 92 GLY A O 1
ATOM 739 N N . GLU A 1 93 ? -25.259 -22.642 -0.116 1.00 79.44 93 GLU A N 1
ATOM 740 C CA . GLU A 1 93 ? -24.547 -22.720 -1.386 1.00 79.44 93 GLU A CA 1
ATOM 741 C C . GLU A 1 93 ? -23.203 -23.438 -1.237 1.00 79.44 93 GLU A C 1
ATOM 743 O O . GLU A 1 93 ? -22.418 -23.163 -0.328 1.00 79.44 93 GLU A O 1
ATOM 748 N N . THR A 1 94 ? -22.927 -24.352 -2.168 1.00 85.00 94 THR A N 1
ATOM 749 C CA . THR A 1 94 ? -21.678 -25.117 -2.219 1.00 85.00 94 THR A CA 1
ATOM 750 C C . THR A 1 94 ? -20.874 -24.708 -3.446 1.00 85.00 94 THR A C 1
ATOM 752 O O . THR A 1 94 ? -21.419 -24.580 -4.543 1.00 85.00 94 THR A O 1
ATOM 755 N N . VAL A 1 95 ? -19.582 -24.454 -3.257 1.00 84.12 95 VAL A N 1
ATOM 756 C CA . VAL A 1 95 ? -18.691 -23.910 -4.278 1.00 84.12 95 VAL A CA 1
ATOM 757 C C . VAL A 1 95 ? -17.378 -24.680 -4.287 1.00 84.12 95 VAL A C 1
ATOM 759 O O . VAL A 1 95 ? -16.663 -24.730 -3.290 1.00 84.12 95 VAL A O 1
ATOM 762 N N . GLU A 1 96 ? -17.047 -25.255 -5.439 1.00 85.62 96 GLU A N 1
ATOM 763 C CA . GLU A 1 96 ? -15.808 -26.000 -5.651 1.00 85.62 96 GLU A CA 1
ATOM 764 C C . GLU A 1 96 ? -14.779 -25.123 -6.368 1.00 85.62 96 GLU A C 1
ATOM 766 O O . GLU A 1 96 ? -15.034 -24.622 -7.468 1.00 85.62 96 GLU A O 1
ATOM 771 N N . THR A 1 97 ? -13.596 -24.951 -5.774 1.00 83.19 97 THR A N 1
ATOM 772 C CA . THR A 1 97 ? -12.509 -24.187 -6.390 1.00 83.19 97 THR A CA 1
ATOM 773 C C . THR A 1 97 ? -11.159 -24.867 -6.271 1.00 83.19 97 THR A C 1
ATOM 775 O O . THR A 1 97 ? -10.828 -25.455 -5.253 1.00 83.19 97 THR A O 1
ATOM 778 N N . ARG A 1 98 ? -10.299 -24.688 -7.278 1.00 73.75 98 ARG A N 1
ATOM 779 C CA . ARG A 1 98 ? -8.865 -25.038 -7.203 1.00 73.75 98 ARG A CA 1
ATOM 780 C C . ARG A 1 98 ? -7.989 -23.887 -6.684 1.00 73.75 98 ARG A C 1
ATOM 782 O O . ARG A 1 98 ? -6.768 -23.913 -6.839 1.00 73.75 98 ARG A O 1
ATOM 789 N N . GLY A 1 99 ? -8.596 -22.831 -6.133 1.00 65.44 99 GLY A N 1
ATOM 790 C CA . GLY A 1 99 ? -7.887 -21.695 -5.537 1.00 65.44 99 GLY A CA 1
ATOM 791 C C . GLY A 1 99 ? -8.804 -20.556 -5.076 1.00 65.44 99 GLY A C 1
ATOM 792 O O . GLY A 1 99 ? -9.911 -20.384 -5.569 1.00 65.44 99 GLY A O 1
ATOM 793 N N . GLY A 1 100 ? -8.339 -19.719 -4.151 1.00 62.03 100 GLY A N 1
ATOM 794 C CA . GLY A 1 100 ? -9.151 -18.655 -3.536 1.00 62.03 100 GLY A CA 1
ATOM 795 C C . GLY A 1 100 ? -9.573 -17.478 -4.437 1.00 62.03 100 GLY A C 1
ATOM 796 O O . GLY A 1 100 ? -9.994 -16.463 -3.896 1.00 62.03 100 GLY A O 1
ATOM 797 N N . ASN A 1 101 ? -9.450 -17.574 -5.769 1.00 75.12 101 ASN A N 1
ATOM 798 C CA . ASN A 1 101 ? -9.800 -16.509 -6.726 1.00 75.12 101 ASN A CA 1
ATOM 799 C C . ASN A 1 101 ? -11.151 -16.749 -7.434 1.00 75.12 101 ASN A C 1
ATOM 801 O O . ASN A 1 101 ? -11.306 -16.438 -8.613 1.00 75.12 101 ASN A O 1
ATOM 805 N N . GLN A 1 102 ? -12.114 -17.365 -6.747 1.00 82.31 102 GLN A N 1
ATOM 806 C CA . GLN A 1 102 ? -13.477 -17.517 -7.256 1.00 82.31 102 GLN A CA 1
ATOM 807 C C . GLN A 1 102 ? -14.367 -16.425 -6.672 1.00 82.31 102 GLN A C 1
ATOM 809 O O . GLN A 1 102 ? -14.361 -16.232 -5.458 1.00 82.31 102 GLN A O 1
ATOM 814 N N . LYS A 1 103 ? -15.154 -15.760 -7.527 1.00 83.06 103 LYS A N 1
ATOM 815 C CA . LYS A 1 103 ? -16.006 -14.620 -7.146 1.00 83.06 103 LYS A CA 1
ATOM 816 C C . LYS A 1 103 ? -16.879 -14.914 -5.924 1.00 83.06 103 LYS A C 1
ATOM 818 O O . LYS A 1 103 ? -16.749 -14.210 -4.938 1.00 83.06 103 LYS A O 1
ATOM 823 N N . LYS A 1 104 ? -17.592 -16.047 -5.912 1.00 82.94 104 LYS A N 1
ATOM 824 C CA . LYS A 1 104 ? -18.422 -16.456 -4.763 1.00 82.94 104 LYS A CA 1
ATOM 825 C C . LYS A 1 104 ? -17.647 -16.573 -3.449 1.00 82.94 104 LYS A C 1
ATOM 827 O O . LYS A 1 104 ? -18.109 -16.116 -2.416 1.00 82.94 104 LYS A O 1
ATOM 832 N N . ILE A 1 105 ? -16.445 -17.150 -3.481 1.00 82.50 105 ILE A N 1
ATOM 833 C CA . ILE A 1 105 ? -15.600 -17.259 -2.283 1.00 82.50 105 ILE A CA 1
ATOM 834 C C . ILE A 1 105 ? -15.085 -15.876 -1.871 1.00 82.50 105 ILE A C 1
ATOM 836 O O . ILE A 1 105 ? -14.960 -15.609 -0.685 1.00 82.50 105 ILE A O 1
ATOM 840 N N . GLN A 1 106 ? -14.791 -14.985 -2.821 1.00 84.06 106 GLN A N 1
ATOM 841 C CA . GLN A 1 106 ? -14.413 -13.601 -2.521 1.00 84.06 106 GLN A CA 1
ATOM 842 C C . GLN A 1 106 ? -15.576 -12.799 -1.927 1.00 84.06 106 GLN A C 1
ATOM 844 O O . GLN A 1 106 ? -15.349 -12.054 -0.981 1.00 84.06 106 GLN A O 1
ATOM 849 N N . GLU A 1 107 ? -16.794 -12.989 -2.432 1.00 84.94 107 GLU A N 1
ATOM 850 C CA . GLU A 1 107 ? -18.030 -12.400 -1.904 1.00 84.94 107 GLU A CA 1
ATOM 851 C C . GLU A 1 107 ? -18.261 -12.866 -0.463 1.00 84.94 107 GLU A C 1
ATOM 853 O O . GLU A 1 107 ? -18.305 -12.038 0.443 1.00 84.94 107 GLU A O 1
ATOM 858 N N . TRP A 1 108 ? -18.213 -14.176 -0.201 1.00 87.69 108 TRP A N 1
ATOM 859 C CA . TRP A 1 108 ? -18.322 -14.693 1.165 1.00 87.69 108 TRP A CA 1
ATOM 860 C C . TRP A 1 108 ? -17.221 -14.167 2.085 1.00 87.69 108 TRP A C 1
ATOM 862 O O . TRP A 1 108 ? -17.482 -13.857 3.243 1.00 87.69 108 TRP A O 1
ATOM 872 N N . LYS A 1 109 ? -15.983 -14.038 1.589 1.00 84.50 109 LYS A N 1
ATOM 873 C CA . LYS A 1 109 ? -14.872 -13.481 2.377 1.00 84.50 109 LYS A CA 1
ATOM 874 C C . LYS A 1 109 ? -15.064 -11.997 2.675 1.00 84.50 109 LYS A C 1
ATOM 876 O O . LYS A 1 109 ? -14.580 -11.541 3.707 1.00 84.50 109 LYS A O 1
ATOM 881 N N . ALA A 1 110 ? -15.729 -11.258 1.791 1.00 82.56 110 ALA A N 1
ATOM 882 C CA . ALA A 1 110 ? -16.074 -9.860 2.006 1.00 82.56 110 ALA A CA 1
ATOM 883 C C . ALA A 1 110 ? -17.226 -9.706 3.012 1.00 82.56 110 ALA A C 1
ATOM 885 O O . ALA A 1 110 ? -17.195 -8.784 3.823 1.00 82.56 110 ALA A O 1
ATOM 886 N N . GLU A 1 111 ? -18.204 -10.614 2.990 1.00 82.56 111 GLU A N 1
ATOM 887 C CA . GLU A 1 111 ? -19.383 -10.574 3.866 1.00 82.56 111 GLU A CA 1
ATOM 888 C C . GLU A 1 111 ? -19.118 -11.132 5.274 1.00 82.56 111 GLU A C 1
ATOM 890 O O . GLU A 1 111 ? -19.530 -10.532 6.264 1.00 82.56 111 GLU A O 1
ATOM 895 N N . HIS A 1 112 ? -18.410 -12.260 5.375 1.00 81.50 112 HIS A N 1
ATOM 896 C CA . HIS A 1 112 ? -18.224 -13.017 6.622 1.00 81.50 112 HIS A CA 1
ATOM 897 C C . HIS A 1 112 ? -16.778 -13.018 7.137 1.00 81.50 112 HIS A C 1
ATOM 899 O O . HIS A 1 112 ? -16.520 -13.426 8.267 1.00 81.50 112 HIS A O 1
ATOM 905 N N . GLY A 1 113 ? -15.828 -12.526 6.339 1.00 84.56 113 GLY A N 1
ATOM 906 C CA . GLY A 1 113 ? -14.408 -12.513 6.681 1.00 84.56 113 GLY A CA 1
ATOM 907 C C . GLY A 1 113 ? -13.653 -13.754 6.196 1.00 84.56 113 GLY A C 1
ATOM 908 O O . GLY A 1 113 ? -14.207 -14.828 5.969 1.00 84.56 113 GLY A O 1
ATOM 909 N N . ASN A 1 114 ? -12.340 -13.604 6.007 1.00 79.44 114 ASN A N 1
ATOM 910 C CA . ASN A 1 114 ? -11.505 -14.659 5.430 1.00 79.44 114 ASN A CA 1
ATOM 911 C C . ASN A 1 114 ? -11.350 -15.884 6.343 1.00 79.44 114 ASN A C 1
ATOM 913 O O . ASN A 1 114 ? -11.324 -17.001 5.840 1.00 79.44 114 ASN A O 1
ATOM 917 N N . GLU A 1 115 ? -11.243 -15.681 7.654 1.00 78.94 115 GLU A N 1
ATOM 918 C CA . GLU A 1 115 ? -11.049 -16.762 8.630 1.00 78.94 115 GLU A CA 1
ATOM 919 C C . GLU A 1 115 ? -12.289 -17.659 8.731 1.00 78.94 115 GLU A C 1
ATOM 921 O O . GLU A 1 115 ? -12.176 -18.882 8.676 1.00 78.94 115 GLU A O 1
ATOM 926 N N . GLU A 1 116 ? -13.471 -17.041 8.751 1.00 81.75 116 GLU A N 1
ATOM 927 C CA . GLU A 1 116 ? -14.762 -17.725 8.787 1.00 81.75 116 GLU A CA 1
ATOM 928 C C . GLU A 1 116 ? -14.966 -18.578 7.527 1.00 81.75 116 GLU A C 1
ATOM 930 O O . GLU A 1 116 ? -15.188 -19.781 7.614 1.00 81.75 116 GLU A O 1
ATOM 935 N N . VAL A 1 117 ? -14.756 -18.012 6.335 1.00 83.00 117 VAL A N 1
ATOM 936 C CA . VAL A 1 117 ? -14.921 -18.755 5.073 1.00 83.00 117 VAL A CA 1
ATOM 937 C C . VAL A 1 117 ? -13.910 -19.889 4.921 1.00 83.00 117 VAL A C 1
ATOM 939 O O . VAL A 1 117 ? -14.216 -20.913 4.315 1.00 83.00 117 VAL A O 1
ATOM 942 N N . VAL A 1 118 ? -12.698 -19.745 5.463 1.00 81.06 118 VAL A N 1
ATOM 943 C CA . VAL A 1 118 ? -11.703 -20.830 5.462 1.00 81.06 118 VAL A CA 1
ATOM 944 C C . VAL A 1 118 ? -12.157 -22.009 6.329 1.00 81.06 118 VAL A C 1
ATOM 946 O O . VAL A 1 118 ? -11.840 -23.146 5.986 1.00 81.06 118 VAL A O 1
ATOM 949 N N . SER A 1 119 ? -12.947 -21.770 7.378 1.00 83.69 119 SER A N 1
ATOM 950 C CA . SER A 1 119 ? -13.526 -22.829 8.218 1.00 83.69 119 SER A CA 1
ATOM 951 C C . SER A 1 119 ? -14.665 -23.609 7.541 1.00 83.69 119 SER A C 1
ATOM 953 O O . SER A 1 119 ? -14.994 -24.713 7.963 1.00 83.69 119 SER A O 1
ATOM 955 N N . TRP A 1 120 ? -15.236 -23.078 6.453 1.00 86.69 120 TRP A N 1
ATOM 956 C CA . TRP A 1 120 ? -16.347 -23.687 5.708 1.00 86.69 120 TRP A CA 1
ATOM 957 C C . TRP A 1 120 ? -15.908 -24.693 4.636 1.00 86.69 120 TRP A C 1
ATOM 959 O O . TRP A 1 120 ? -16.728 -25.158 3.835 1.00 86.69 120 TRP A O 1
ATOM 969 N N . VAL A 1 121 ? -14.612 -25.002 4.569 1.00 85.31 121 VAL A N 1
ATOM 970 C CA . VAL A 1 121 ? -14.087 -26.041 3.680 1.00 85.31 121 VAL A CA 1
ATOM 971 C C . VAL A 1 121 ? -14.552 -27.398 4.198 1.00 85.31 121 VAL A C 1
ATOM 973 O O . VAL A 1 121 ? -14.161 -27.820 5.281 1.00 85.31 121 VAL A O 1
ATOM 976 N N . ILE A 1 122 ? -15.386 -28.079 3.415 1.00 84.00 122 ILE A N 1
ATOM 977 C CA . ILE A 1 122 ? -15.936 -29.395 3.763 1.00 84.00 122 ILE A CA 1
ATOM 978 C C . ILE A 1 122 ? -15.178 -30.548 3.106 1.00 84.00 122 ILE A C 1
ATOM 980 O O . ILE A 1 122 ? -15.168 -31.650 3.644 1.00 84.00 122 ILE A O 1
ATOM 984 N N . GLU A 1 123 ? -14.536 -30.314 1.959 1.00 81.12 123 GLU A N 1
ATOM 985 C CA . GLU A 1 123 ? -13.780 -31.346 1.248 1.00 81.12 123 GLU A CA 1
ATOM 986 C C . GLU A 1 123 ? -12.546 -30.742 0.570 1.00 81.12 123 GLU A C 1
ATOM 988 O O . GLU A 1 123 ? -12.628 -29.692 -0.073 1.00 81.12 123 GLU A O 1
ATOM 993 N N . GLU A 1 124 ? -11.403 -31.416 0.698 1.00 80.94 124 GLU A N 1
ATOM 994 C CA . GLU A 1 124 ? -10.181 -31.122 -0.050 1.00 80.94 124 GLU A CA 1
ATOM 995 C C . GLU A 1 124 ? -9.805 -32.352 -0.886 1.00 80.94 124 GLU A C 1
ATOM 997 O O . GLU A 1 124 ? -9.617 -33.440 -0.346 1.00 80.94 124 GLU A O 1
ATOM 1002 N N . ARG A 1 125 ? -9.710 -32.195 -2.210 1.00 74.31 125 ARG A N 1
ATOM 1003 C CA . ARG A 1 125 ? -9.403 -33.273 -3.164 1.00 74.31 125 ARG A CA 1
ATOM 1004 C C . ARG A 1 125 ? -8.190 -32.900 -4.019 1.00 74.31 125 ARG A C 1
ATOM 1006 O O . ARG A 1 125 ? -8.194 -31.833 -4.631 1.00 74.31 125 ARG A O 1
ATOM 1013 N N . GLU A 1 126 ? -7.154 -33.740 -4.048 1.00 67.31 126 GLU A N 1
ATOM 1014 C CA . GLU A 1 126 ? -5.933 -33.537 -4.865 1.00 67.31 126 GLU A CA 1
ATOM 1015 C C . GLU A 1 126 ? -6.157 -33.680 -6.384 1.00 67.31 126 GLU A C 1
ATOM 1017 O O . GLU A 1 126 ? -6.994 -34.508 -6.814 1.00 67.31 126 GLU A O 1
#

Foldseek 3Di:
DDPVVVVVVVVVVVVVVVVVVVVLVPDPVNVVVVVVVVVVVVVCVVVVHDPLVVCCVVDVCSVVVVVVPDDDDDDDDPPQQKWWWFADPVPRDIDTDSDCPDPVSVVCCVVPNDVVRVVRGPDTGD

Nearest PDB structures (foldseek):
  2mxf-assembly1_A  TM=9.549E-01  e=1.891E-03  Pseudomonas aeruginosa PAO1
  9bw1-assembly1_N  TM=3.259E-01  e=2.862E+00  Peltigera membranacea

Radius of gyration: 23.67 Å; Cα contacts (8 Å, |Δi|>4): 82; chains: 1; bounding box: 48×53×48 Å

Organism: NCBI:txid447567

Solvent-accessible surface area (backbone atoms only — not comparable to full-atom values): 7540 Å² total; per-residue (Å²): 134,58,71,67,58,52,53,53,51,52,53,50,51,52,53,50,53,52,51,52,50,53,55,50,71,69,32,65,67,54,52,50,55,51,50,50,52,54,52,49,54,49,52,28,59,76,71,71,48,53,73,67,56,53,43,43,72,75,32,86,56,49,58,59,71,54,57,81,70,78,86,82,73,98,67,91,79,80,77,71,61,44,33,36,30,34,46,43,88,88,78,68,51,72,48,79,34,63,55,90,85,40,67,69,61,46,51,45,28,71,76,64,31,61,71,57,51,62,68,29,54,77,45,78,44,117

Mean predicted aligned error: 17.23 Å

Sequence (126 aa):
MSIISNYIEKKQQLKKLQAELQALQNNKELQQELEFKDQLARLMTEYGKISREVCEILDPNYSAAASGKKAVSLTDGRKKRTLKVYKNPHTGETVETRGGNQKKIQEWKAEHGNEEVVSWVIEERE